Protein AF-H3HB52-F1 (afdb_monomer_lite)

Organism: Phytophthora ramorum (NCBI:txid164328)

Foldseek 3Di:
DEWEDEPPDTDDFDDDQQKDFLVSVCVVVVCCVVPPQKFKWKFLDPPVVCVVCVVVVHNPGTFDDVPGRMGHPHDPHGYIYIDIDHDVVVVVVVVVVVVVVVVVVVVVVVPPDPDDPDPLVQQCLQQLDAGPDPVSHPCNPCSNVSNVVNPHPPD

Structure (mmCIF, N/CA/C/O backbone):
data_AF-H3HB52-F1
#
_entry.id   AF-H3HB52-F1
#
loop_
_atom_site.group_PDB
_atom_site.id
_atom_site.type_symbol
_atom_site.label_atom_id
_atom_site.label_alt_id
_atom_site.label_comp_id
_atom_site.label_asym_id
_atom_site.label_entity_id
_atom_site.label_seq_id
_atom_site.pdbx_PDB_ins_code
_atom_site.Cartn_x
_atom_site.Cartn_y
_atom_site.Cartn_z
_atom_site.occupancy
_atom_site.B_iso_or_equiv
_atom_site.auth_seq_id
_atom_site.auth_comp_id
_atom_site.auth_asym_id
_atom_site.auth_atom_id
_atom_site.pdbx_PDB_model_num
ATOM 1 N N . MET A 1 1 ? -10.927 -4.889 22.640 1.00 84.31 1 MET A N 1
ATOM 2 C CA . MET A 1 1 ? -10.695 -5.266 21.233 1.00 84.31 1 MET A CA 1
ATOM 3 C C . MET A 1 1 ? -10.727 -3.998 20.406 1.00 84.31 1 MET A C 1
ATOM 5 O O . MET A 1 1 ? -11.340 -3.032 20.853 1.00 84.31 1 MET A O 1
ATOM 9 N N . VAL A 1 2 ? -10.053 -3.986 19.265 1.00 89.19 2 VAL A N 1
ATOM 10 C CA . VAL A 1 2 ? -10.086 -2.881 18.296 1.00 89.19 2 VAL A CA 1
ATOM 11 C C . VAL A 1 2 ? -10.651 -3.388 16.987 1.00 89.19 2 VAL A C 1
ATOM 13 O O . VAL A 1 2 ? -10.468 -4.559 16.659 1.00 89.19 2 VAL A O 1
ATOM 16 N N . LYS A 1 3 ? -11.352 -2.526 16.257 1.00 91.00 3 LYS A N 1
ATOM 17 C CA . LYS A 1 3 ? -11.897 -2.872 14.947 1.00 91.00 3 LYS A CA 1
ATOM 18 C C . LYS A 1 3 ? -10.899 -2.439 13.884 1.00 91.00 3 LYS A C 1
ATOM 20 O O . LYS A 1 3 ? -10.606 -1.251 13.785 1.00 91.00 3 LYS A O 1
ATOM 25 N N . LEU A 1 4 ? -10.363 -3.381 13.115 1.00 90.44 4 LEU A N 1
ATOM 26 C CA . LEU A 1 4 ? -9.471 -3.067 12.001 1.00 90.44 4 LEU A CA 1
ATOM 27 C C . LEU A 1 4 ? -10.213 -3.300 10.696 1.00 90.44 4 LEU A C 1
ATOM 29 O O . LEU A 1 4 ? -10.641 -4.416 10.421 1.00 90.44 4 LEU A O 1
ATOM 33 N N . VAL A 1 5 ? -10.344 -2.253 9.891 1.00 90.31 5 VAL A N 1
ATOM 34 C CA . VAL A 1 5 ? -10.984 -2.314 8.581 1.00 90.31 5 VAL A CA 1
ATOM 35 C C . VAL A 1 5 ? -9.910 -2.420 7.510 1.00 90.31 5 VAL A C 1
ATOM 37 O O . VAL A 1 5 ? -9.087 -1.515 7.360 1.00 90.31 5 VAL A O 1
ATOM 40 N N . TYR A 1 6 ? -9.930 -3.515 6.758 1.00 88.56 6 TYR A N 1
ATOM 41 C CA . TYR A 1 6 ? -9.116 -3.699 5.564 1.00 88.56 6 TYR A CA 1
ATOM 42 C C . TYR A 1 6 ? -10.036 -3.832 4.349 1.00 88.56 6 TYR A C 1
ATOM 44 O O . TYR A 1 6 ? -10.711 -4.842 4.172 1.00 88.56 6 TYR A O 1
ATOM 52 N N . GLU A 1 7 ? -10.081 -2.787 3.522 1.00 84.12 7 GLU A N 1
ATOM 53 C CA . GLU A 1 7 ? -11.018 -2.660 2.398 1.00 84.12 7 GLU A CA 1
ATOM 54 C C . GLU A 1 7 ? -12.487 -2.895 2.797 1.00 84.12 7 GLU A C 1
ATOM 56 O O . GLU A 1 7 ? -13.132 -1.990 3.324 1.00 84.12 7 GLU A O 1
ATOM 61 N N . GLN A 1 8 ? -13.021 -4.087 2.513 1.00 83.25 8 GLN A N 1
ATOM 62 C CA . GLN A 1 8 ? -14.395 -4.498 2.817 1.00 83.25 8 GLN A CA 1
ATOM 63 C C . GLN A 1 8 ? -14.495 -5.369 4.073 1.00 83.25 8 GLN A C 1
ATOM 65 O O . GLN A 1 8 ? -15.602 -5.627 4.537 1.00 83.25 8 GLN A O 1
ATOM 70 N N . TYR A 1 9 ? -13.364 -5.833 4.602 1.00 86.81 9 TYR A N 1
ATOM 71 C CA . TYR A 1 9 ? -13.309 -6.681 5.782 1.00 86.81 9 TYR A CA 1
ATOM 72 C C . TYR A 1 9 ? -13.195 -5.836 7.043 1.00 86.81 9 TYR A C 1
ATOM 74 O O . TYR A 1 9 ? -12.463 -4.843 7.074 1.00 86.81 9 TYR A O 1
ATOM 82 N N . ASP A 1 10 ? -13.906 -6.241 8.089 1.00 90.62 10 ASP A N 1
ATOM 83 C CA . ASP A 1 10 ? -13.951 -5.530 9.355 1.00 90.62 10 ASP A CA 1
ATOM 84 C C . ASP A 1 10 ? -13.859 -6.482 10.553 1.00 90.62 10 ASP A C 1
ATOM 86 O O . ASP A 1 10 ? -14.843 -6.826 11.199 1.00 90.62 10 ASP A O 1
ATOM 90 N N . GLU A 1 11 ? -12.634 -6.888 10.870 1.00 90.00 11 GLU A N 1
ATOM 91 C CA . GLU A 1 11 ? -12.358 -7.851 11.935 1.00 90.00 11 GLU A CA 1
ATOM 92 C C . GLU A 1 11 ? -12.018 -7.183 13.277 1.00 90.00 11 GLU A C 1
ATOM 94 O O . GLU A 1 11 ? -11.550 -6.038 13.360 1.00 90.00 11 GLU A O 1
ATOM 99 N N . LEU A 1 12 ? -12.263 -7.924 14.361 1.00 89.19 12 LEU A N 1
ATOM 100 C CA . LEU A 1 12 ? -11.970 -7.501 15.729 1.00 89.19 12 LEU A CA 1
ATOM 101 C C . LEU A 1 12 ? -10.672 -8.133 16.220 1.00 89.19 12 LEU A C 1
ATOM 103 O O . LEU A 1 12 ? -10.555 -9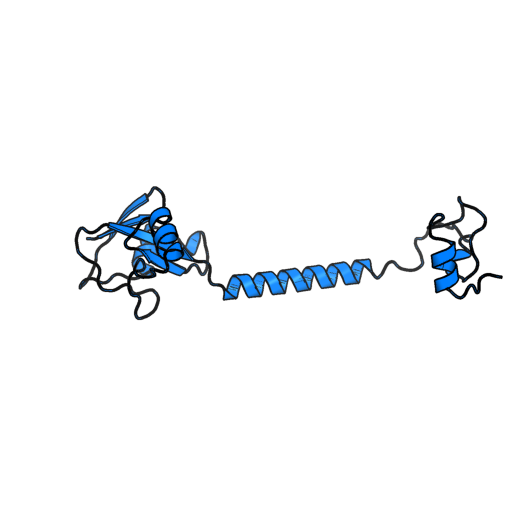.351 16.311 1.00 89.19 12 LEU A O 1
ATOM 107 N N . PHE A 1 13 ? -9.730 -7.290 16.633 1.00 87.00 13 PHE A N 1
ATOM 108 C CA . PHE A 1 13 ? -8.423 -7.727 17.102 1.00 87.00 13 PHE A CA 1
ATOM 109 C C . PHE A 1 13 ? -8.280 -7.546 18.615 1.00 87.00 13 PHE A C 1
ATOM 111 O O . PHE A 1 13 ? -8.703 -6.520 19.177 1.00 87.00 13 PHE A O 1
ATOM 118 N N . PRO A 1 14 ? -7.682 -8.524 19.315 1.00 84.88 14 PRO A N 1
ATOM 119 C CA . PRO A 1 14 ? -7.265 -8.322 20.690 1.00 84.88 14 PRO A CA 1
ATOM 120 C C . PRO A 1 14 ? -6.140 -7.279 20.737 1.00 84.88 14 PRO A C 1
ATOM 122 O O . PRO A 1 14 ? -5.274 -7.230 19.864 1.00 84.88 14 PRO A O 1
ATOM 125 N N . ILE A 1 15 ? -6.181 -6.432 21.766 1.00 86.44 15 ILE A N 1
ATOM 126 C CA . ILE A 1 15 ? -5.096 -5.501 22.085 1.00 86.44 15 ILE A CA 1
ATOM 127 C C . ILE A 1 15 ? -4.628 -5.764 23.506 1.00 86.44 15 ILE A C 1
ATOM 129 O O . ILE A 1 15 ? -5.456 -5.918 24.411 1.00 86.44 15 ILE A O 1
ATOM 133 N N . GLU A 1 16 ? -3.315 -5.782 23.684 1.00 83.94 16 GLU A N 1
ATOM 134 C CA . GLU A 1 16 ? -2.650 -5.913 24.977 1.00 83.94 16 GLU A CA 1
ATOM 135 C C . GLU A 1 16 ? -1.992 -4.567 25.286 1.00 83.94 16 GLU A C 1
ATOM 137 O O . GLU A 1 16 ? -1.226 -4.042 24.479 1.00 83.94 16 GLU A O 1
ATOM 142 N N . ASP A 1 17 ? -2.390 -3.942 26.399 1.00 79.25 17 ASP A N 1
ATOM 143 C CA . ASP A 1 17 ? -1.892 -2.629 26.842 1.00 79.25 17 ASP A CA 1
ATOM 144 C C . ASP A 1 17 ? -1.962 -1.501 25.793 1.00 79.25 17 ASP A C 1
ATOM 146 O O . ASP A 1 17 ? -1.130 -0.601 25.758 1.00 79.25 17 ASP A O 1
ATOM 150 N N . GLY A 1 18 ? -2.988 -1.528 24.935 1.00 82.94 18 GLY A N 1
ATOM 151 C CA . GLY A 1 18 ? -3.151 -0.527 23.872 1.00 82.94 18 GLY A CA 1
ATOM 152 C C . GLY A 1 18 ? -2.171 -0.713 22.713 1.00 82.94 18 GLY A C 1
ATOM 153 O O . GLY A 1 18 ? -1.943 0.219 21.944 1.00 82.94 18 GLY A O 1
ATOM 154 N N . SER A 1 19 ? -1.608 -1.913 22.576 1.00 86.50 19 SER A N 1
ATOM 155 C CA . SER A 1 19 ? -0.722 -2.280 21.481 1.00 86.50 19 SER A CA 1
ATOM 156 C C . SER A 1 19 ? -1.214 -3.517 20.728 1.00 86.50 19 SER A C 1
ATOM 158 O O . SER A 1 19 ? -1.959 -4.352 21.253 1.00 86.50 19 SER A O 1
ATOM 160 N N . THR A 1 20 ? -0.827 -3.612 19.459 1.00 89.31 20 THR A N 1
ATOM 161 C CA . THR A 1 20 ? -0.989 -4.819 18.640 1.00 89.31 20 THR A CA 1
ATOM 162 C C . THR A 1 20 ? 0.201 -4.951 17.696 1.00 89.31 20 THR A C 1
ATOM 164 O O . THR A 1 20 ? 0.935 -3.986 17.473 1.00 89.31 20 THR A O 1
ATOM 167 N N . THR A 1 21 ? 0.415 -6.139 17.144 1.00 89.56 21 THR A N 1
ATOM 168 C CA . THR A 1 21 ? 1.544 -6.415 16.250 1.00 89.56 21 THR A CA 1
ATOM 169 C C . THR A 1 21 ? 1.066 -6.765 14.849 1.00 89.56 21 THR A C 1
ATOM 171 O O . THR A 1 21 ? -0.023 -7.299 14.655 1.00 89.56 21 THR A O 1
ATOM 174 N N . GLN A 1 22 ? 1.911 -6.505 13.856 1.00 87.88 22 GLN A N 1
ATOM 175 C CA . GLN A 1 22 ? 1.682 -6.878 12.467 1.00 87.88 22 GLN A CA 1
ATOM 176 C C . GLN A 1 22 ? 1.493 -8.390 12.332 1.00 8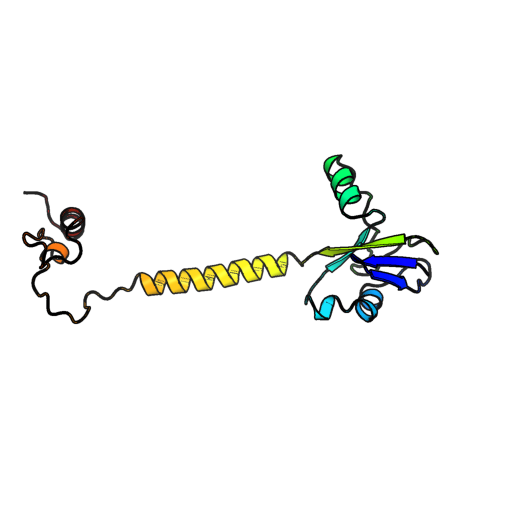7.88 22 GLN A C 1
ATOM 178 O O . GLN A 1 22 ? 0.647 -8.802 11.552 1.00 87.88 22 GLN A O 1
ATOM 183 N N . ALA A 1 23 ? 2.215 -9.206 13.109 1.00 86.69 23 ALA A N 1
ATOM 184 C CA . ALA A 1 23 ? 2.043 -10.659 13.110 1.00 86.69 23 ALA A CA 1
ATOM 185 C C . ALA A 1 23 ? 0.608 -11.066 13.485 1.00 86.69 23 ALA A C 1
ATOM 187 O O . ALA A 1 23 ? 0.006 -11.873 12.794 1.00 86.69 23 ALA A O 1
ATOM 188 N N . ASN A 1 24 ? 0.026 -10.436 14.510 1.00 88.00 24 ASN A N 1
ATOM 189 C CA . ASN A 1 24 ? -1.350 -10.704 14.931 1.00 88.00 24 ASN A CA 1
ATOM 190 C C . ASN A 1 24 ? -2.381 -10.286 13.863 1.00 88.00 24 ASN A C 1
ATOM 192 O O . ASN A 1 24 ? -3.393 -10.951 13.666 1.00 88.00 24 ASN A O 1
ATOM 196 N N . ILE A 1 25 ? -2.117 -9.189 13.145 1.00 88.12 25 ILE A N 1
ATOM 197 C CA . ILE A 1 25 ? -2.953 -8.757 12.013 1.00 88.12 25 ILE A CA 1
ATOM 198 C C . ILE A 1 25 ? -2.823 -9.740 10.843 1.00 88.12 25 ILE A C 1
ATOM 200 O O . ILE A 1 25 ? -3.814 -10.101 10.209 1.00 88.12 25 ILE A O 1
ATOM 204 N N . ASP A 1 26 ? -1.600 -10.182 10.569 1.00 87.19 26 ASP A N 1
ATOM 205 C CA . ASP A 1 26 ? -1.266 -11.088 9.478 1.00 87.19 26 ASP A CA 1
ATOM 206 C C . ASP A 1 26 ? -1.796 -12.512 9.698 1.00 87.19 26 ASP A C 1
ATOM 208 O O . ASP A 1 26 ? -2.176 -13.170 8.739 1.00 87.19 26 ASP A O 1
ATOM 212 N N . GLU A 1 27 ? -1.925 -12.971 10.943 1.00 86.19 27 GLU A N 1
ATOM 213 C CA . GLU A 1 27 ? -2.575 -14.249 11.264 1.00 86.19 27 GLU A CA 1
ATOM 214 C C . GLU A 1 27 ? -4.049 -14.292 10.824 1.00 86.19 27 GLU A C 1
ATOM 216 O O . GLU A 1 27 ? -4.542 -15.351 10.434 1.00 86.19 27 GLU A O 1
ATOM 221 N N . VAL A 1 28 ? -4.745 -13.150 10.845 1.00 87.25 28 VAL A N 1
ATOM 222 C CA . VAL A 1 28 ? -6.165 -13.054 10.466 1.00 87.25 28 VAL A CA 1
ATOM 223 C C . VAL A 1 28 ? -6.326 -12.686 8.994 1.00 87.25 28 VAL A C 1
ATOM 225 O O . VAL A 1 28 ? -7.069 -13.346 8.271 1.00 87.25 28 VAL A O 1
ATOM 228 N N . TYR A 1 29 ? -5.628 -11.644 8.533 1.00 86.00 29 TYR A N 1
ATOM 229 C CA . TYR A 1 29 ? -5.769 -11.148 7.161 1.00 86.00 29 TYR A CA 1
ATOM 230 C C . TYR A 1 29 ? -4.846 -11.834 6.147 1.00 86.00 29 TYR A C 1
ATOM 232 O O . TYR A 1 29 ? -5.069 -11.686 4.947 1.00 86.00 29 TYR A O 1
ATOM 240 N N . CYS A 1 30 ? -3.838 -12.592 6.592 1.00 85.25 30 CYS A N 1
ATOM 241 C CA . CYS A 1 30 ? -2.893 -13.324 5.737 1.00 85.25 30 CYS A CA 1
ATOM 242 C C . CYS A 1 30 ? -2.293 -12.448 4.621 1.00 85.25 30 CYS A C 1
ATOM 244 O O . CYS A 1 30 ? -2.136 -12.881 3.474 1.00 85.25 30 CYS A O 1
ATOM 246 N N . LEU A 1 31 ? -1.958 -11.198 4.949 1.00 84.62 31 LEU A N 1
ATOM 247 C CA . LEU A 1 31 ? -1.477 -10.208 3.986 1.00 84.62 31 LEU A CA 1
ATOM 248 C C . LEU A 1 31 ? -0.110 -10.603 3.426 1.00 84.62 31 LEU A C 1
ATOM 250 O O . LEU A 1 31 ? 0.117 -10.457 2.228 1.00 84.62 31 LEU A O 1
ATOM 254 N N . SER A 1 32 ? 0.765 -11.177 4.252 1.00 80.62 32 SER A N 1
ATOM 255 C CA . SER A 1 32 ? 2.094 -11.648 3.855 1.00 80.62 32 SER A CA 1
ATOM 256 C C . SER A 1 32 ? 2.048 -12.841 2.897 1.00 80.62 32 SER A C 1
ATOM 258 O O . SER A 1 32 ? 2.960 -13.013 2.087 1.00 80.62 32 SER A O 1
ATOM 260 N N . PHE A 1 33 ? 0.981 -13.647 2.951 1.00 80.12 33 PHE A N 1
ATOM 261 C CA . PHE A 1 33 ? 0.776 -14.775 2.045 1.00 80.12 33 PHE A CA 1
ATOM 262 C C . PHE A 1 33 ? 0.413 -14.301 0.634 1.00 80.12 33 PHE A C 1
ATOM 264 O O . PHE A 1 33 ? 0.911 -14.844 -0.353 1.00 80.12 33 PHE A O 1
ATOM 271 N N . VAL A 1 34 ? -0.435 -13.275 0.536 1.00 81.06 34 VAL A N 1
ATOM 272 C CA . VAL A 1 34 ? -0.861 -12.695 -0.747 1.00 81.06 34 VAL A CA 1
ATOM 273 C C . VAL A 1 34 ? 0.197 -11.732 -1.297 1.00 81.06 34 VAL A C 1
ATOM 275 O O . VAL A 1 34 ? 0.423 -11.680 -2.505 1.00 81.06 34 VAL A O 1
ATOM 278 N N . MET A 1 35 ? 0.864 -10.985 -0.415 1.00 79.44 35 MET A N 1
ATOM 279 C CA . MET A 1 35 ? 1.886 -9.993 -0.739 1.00 79.44 35 MET A CA 1
ATOM 280 C C . MET A 1 35 ? 3.129 -10.195 0.143 1.00 79.44 35 MET A C 1
ATOM 282 O O . MET A 1 35 ? 3.224 -9.622 1.231 1.00 79.44 35 MET A O 1
ATOM 286 N N . PRO A 1 36 ? 4.120 -10.980 -0.311 1.00 77.25 36 PRO A N 1
ATOM 287 C CA . PRO A 1 36 ? 5.342 -11.186 0.455 1.00 77.25 36 PRO A CA 1
ATOM 288 C C . PRO A 1 36 ? 6.086 -9.860 0.667 1.00 77.25 36 PRO A C 1
ATOM 290 O O . PRO A 1 36 ? 6.175 -9.035 -0.240 1.00 77.25 36 PRO A O 1
ATOM 293 N N . LEU A 1 37 ? 6.653 -9.677 1.867 1.00 74.44 37 LEU A N 1
ATOM 294 C CA . LEU A 1 37 ? 7.371 -8.459 2.288 1.00 74.44 37 LEU A CA 1
ATOM 295 C C . LEU A 1 37 ? 6.503 -7.184 2.324 1.00 74.44 37 LEU A C 1
ATOM 297 O O . LEU A 1 37 ? 7.015 -6.069 2.207 1.00 74.44 37 LEU A O 1
ATOM 301 N N . CYS A 1 38 ? 5.188 -7.331 2.500 1.00 79.88 38 CYS A N 1
ATOM 302 C CA . CYS A 1 38 ? 4.303 -6.195 2.711 1.00 79.88 38 CYS A CA 1
ATOM 303 C C . CYS A 1 38 ? 4.517 -5.535 4.082 1.00 79.88 38 CYS A C 1
ATOM 305 O O . CYS A 1 38 ? 4.759 -6.193 5.100 1.00 79.88 38 CYS A O 1
ATOM 307 N N . LEU A 1 39 ? 4.358 -4.217 4.114 1.00 82.88 39 LEU A N 1
ATOM 308 C CA . LEU A 1 39 ? 4.399 -3.413 5.325 1.00 82.88 39 LEU A CA 1
ATOM 309 C C . LEU A 1 39 ? 2.978 -3.031 5.691 1.00 82.88 39 LEU A C 1
ATOM 311 O O . LEU A 1 39 ? 2.324 -2.275 4.976 1.00 82.88 39 LEU A O 1
ATOM 315 N N . VAL A 1 40 ? 2.506 -3.554 6.811 1.00 87.56 40 VAL A N 1
ATOM 316 C CA . VAL A 1 40 ? 1.189 -3.200 7.325 1.00 87.56 40 VAL A CA 1
ATOM 317 C C . VAL A 1 40 ? 1.344 -1.935 8.160 1.00 87.56 40 VAL A C 1
ATOM 319 O O . VAL A 1 40 ? 2.240 -1.838 8.996 1.00 87.56 40 VAL A O 1
ATOM 322 N N . ARG A 1 41 ? 0.478 -0.957 7.934 1.00 88.81 41 ARG A N 1
ATOM 323 C CA . ARG A 1 41 ? 0.371 0.282 8.702 1.00 88.81 41 ARG A CA 1
ATOM 324 C C . ARG A 1 41 ? -1.066 0.478 9.143 1.00 88.81 41 ARG A C 1
ATOM 326 O O . ARG A 1 41 ? -1.994 0.059 8.455 1.00 88.81 41 ARG A O 1
ATOM 333 N N . LEU A 1 42 ? -1.263 1.136 10.279 1.00 90.06 42 LEU A N 1
ATOM 334 C CA . LEU A 1 42 ? -2.599 1.469 10.769 1.00 90.06 42 LEU A CA 1
ATOM 335 C C . LEU A 1 42 ? -2.857 2.965 10.626 1.00 90.06 42 LEU A C 1
ATOM 337 O O . LEU A 1 42 ? -2.007 3.788 10.958 1.00 90.06 42 LEU A O 1
ATOM 341 N N . SER A 1 43 ? -4.047 3.321 10.157 1.00 91.00 43 SER A N 1
ATOM 342 C CA . SER A 1 43 ? -4.525 4.694 10.065 1.00 91.00 43 SER A CA 1
ATOM 343 C C . SER A 1 43 ? -5.773 4.907 10.914 1.00 91.00 43 SER A C 1
ATOM 345 O O . SER A 1 43 ? -6.614 4.025 11.054 1.00 91.00 43 SER A O 1
ATOM 347 N N . ARG A 1 44 ? -5.913 6.104 11.481 1.00 90.62 44 ARG A N 1
ATOM 348 C CA . ARG A 1 44 ? -7.115 6.550 12.202 1.00 90.62 44 ARG A CA 1
ATOM 349 C C . ARG A 1 44 ? -8.264 6.913 11.258 1.00 90.62 44 ARG A C 1
ATOM 351 O O . ARG A 1 44 ? -9.413 6.951 11.685 1.00 90.62 44 ARG A O 1
ATOM 358 N N . HIS A 1 45 ? -7.952 7.168 9.989 1.00 88.81 45 HIS A N 1
ATOM 359 C CA . HIS A 1 45 ? -8.889 7.664 8.989 1.00 88.81 45 HIS A CA 1
ATOM 360 C C . HIS A 1 45 ? -8.959 6.726 7.776 1.00 88.81 45 HIS A C 1
ATOM 362 O O . HIS A 1 45 ? -7.970 6.060 7.460 1.00 88.81 45 HIS A O 1
ATOM 368 N N . PRO A 1 46 ? -10.100 6.681 7.062 1.00 87.88 46 PRO A N 1
ATOM 369 C CA . PRO A 1 46 ? -10.196 5.979 5.789 1.00 87.88 46 PRO A CA 1
ATOM 370 C C . PRO A 1 46 ? -9.199 6.534 4.773 1.00 87.88 46 PRO A C 1
ATOM 372 O O . PRO A 1 46 ? -8.864 7.719 4.800 1.00 87.88 46 PRO A O 1
ATOM 375 N N . THR A 1 47 ? -8.809 5.713 3.799 1.00 83.94 47 THR A N 1
ATOM 376 C CA . THR A 1 47 ? -7.817 6.068 2.772 1.00 83.94 47 THR A CA 1
ATOM 377 C C . THR A 1 47 ? -8.118 7.395 2.067 1.00 83.94 47 THR A C 1
ATOM 379 O O . THR A 1 47 ? -7.217 8.207 1.885 1.00 83.94 47 THR A O 1
ATOM 382 N N . LEU A 1 48 ? -9.383 7.644 1.707 1.00 85.81 48 LEU A N 1
ATOM 383 C CA . LEU A 1 48 ? -9.784 8.882 1.034 1.00 85.81 48 LEU A CA 1
ATOM 384 C C . LEU A 1 48 ? -9.574 10.119 1.922 1.00 85.81 48 LEU A C 1
ATOM 386 O O . LEU A 1 48 ? -9.029 11.118 1.463 1.00 85.81 48 LEU A O 1
ATOM 390 N N . GLU A 1 49 ? -9.982 10.047 3.191 1.00 86.94 49 GLU A N 1
ATOM 391 C CA . GLU A 1 49 ? -9.818 11.153 4.142 1.00 86.94 49 GLU A CA 1
ATOM 392 C C . GLU A 1 49 ? -8.337 11.360 4.488 1.00 86.94 49 GLU A C 1
ATOM 394 O O . GLU A 1 49 ? -7.876 12.497 4.572 1.00 86.94 49 GLU A O 1
ATOM 399 N N . ARG A 1 50 ? -7.568 10.270 4.614 1.00 86.12 50 ARG A N 1
ATOM 400 C CA . ARG A 1 50 ? -6.114 10.325 4.796 1.00 86.12 50 ARG A CA 1
ATOM 401 C C . ARG A 1 50 ? -5.451 11.109 3.665 1.00 86.12 50 ARG A C 1
ATOM 403 O O . ARG A 1 50 ? -4.698 12.033 3.948 1.00 86.12 50 ARG A O 1
ATOM 410 N N . PHE A 1 51 ? -5.761 10.798 2.404 1.00 84.44 51 PHE A N 1
ATOM 411 C CA . PHE A 1 51 ? -5.182 11.520 1.267 1.00 84.44 51 PHE A CA 1
ATOM 412 C C . PHE A 1 51 ? -5.553 13.002 1.265 1.00 84.44 51 PHE A C 1
ATOM 414 O O . PHE A 1 51 ? -4.683 13.843 1.066 1.00 84.44 51 PHE A O 1
ATOM 421 N N . GLN A 1 52 ? -6.809 13.338 1.564 1.00 88.06 52 GLN A N 1
ATOM 422 C CA . GLN A 1 52 ? -7.231 14.737 1.676 1.00 88.06 52 GLN A CA 1
ATOM 423 C C . GLN A 1 52 ? -6.466 15.480 2.780 1.00 88.06 52 GLN A C 1
ATOM 425 O O . GLN A 1 52 ? -6.100 16.641 2.611 1.00 88.06 52 GLN A O 1
ATOM 430 N N . ARG A 1 53 ? -6.203 14.839 3.923 1.00 86.75 53 ARG A N 1
ATOM 431 C CA . ARG A 1 53 ? -5.412 15.432 5.013 1.00 86.75 53 ARG A CA 1
ATOM 432 C C . ARG A 1 53 ? -3.953 15.630 4.615 1.00 86.75 53 ARG A C 1
ATOM 434 O O . ARG A 1 53 ? -3.414 16.709 4.849 1.00 86.75 53 ARG A O 1
ATOM 441 N N . GLU A 1 54 ? -3.357 14.642 3.955 1.00 86.81 54 GLU A N 1
ATOM 442 C CA . GLU A 1 54 ? -1.982 14.716 3.451 1.00 86.81 54 GLU A CA 1
ATOM 443 C C . GLU A 1 54 ? -1.821 15.814 2.389 1.00 86.81 54 GLU A C 1
ATOM 445 O O . GLU A 1 54 ? -0.855 16.575 2.445 1.00 86.81 54 GLU A O 1
ATOM 450 N N . GLU A 1 55 ? -2.792 15.981 1.483 1.00 86.19 55 GLU A N 1
ATOM 451 C CA . GLU A 1 55 ? -2.832 17.098 0.523 1.00 86.19 55 GLU A CA 1
ATOM 452 C C . GLU A 1 55 ? -2.914 18.464 1.219 1.00 86.19 55 GLU A C 1
ATOM 454 O O . GLU A 1 55 ? -2.310 19.436 0.765 1.00 86.19 55 GLU A O 1
ATOM 459 N N . ASN A 1 56 ? -3.604 18.533 2.360 1.00 88.38 56 ASN A N 1
ATOM 460 C CA . ASN A 1 56 ? -3.658 19.720 3.215 1.00 88.38 56 ASN A CA 1
ATOM 461 C C . ASN A 1 56 ? -2.412 19.886 4.113 1.00 88.38 56 ASN A C 1
ATOM 463 O O . ASN A 1 56 ? -2.365 20.804 4.935 1.00 88.38 56 ASN A O 1
ATOM 467 N N . GLY A 1 57 ? -1.400 19.021 3.974 1.00 84.88 57 GLY A N 1
ATOM 468 C CA . GLY A 1 57 ? -0.148 19.064 4.735 1.00 84.88 57 GLY A CA 1
ATOM 469 C C . GLY A 1 57 ? -0.240 18.498 6.156 1.00 84.88 57 GLY A C 1
ATOM 470 O O . GLY A 1 57 ? 0.660 18.732 6.964 1.00 84.88 57 GLY A O 1
ATOM 471 N N . ILE A 1 58 ? -1.311 17.771 6.480 1.00 85.06 58 ILE A N 1
ATOM 472 C CA . ILE A 1 58 ? -1.548 17.166 7.793 1.00 85.06 58 ILE A CA 1
ATOM 473 C C . ILE A 1 58 ? -1.227 15.667 7.716 1.00 85.06 58 ILE A C 1
ATOM 475 O O . ILE A 1 58 ? -1.940 14.899 7.077 1.00 85.06 58 ILE A O 1
ATOM 479 N N . PHE A 1 59 ? -0.167 15.243 8.407 1.00 80.12 59 PHE A N 1
ATOM 480 C CA . PHE A 1 59 ? 0.340 13.860 8.410 1.00 80.12 59 PHE A CA 1
ATOM 481 C C . PHE A 1 59 ? 0.117 13.151 9.761 1.00 80.12 59 PHE A C 1
ATOM 483 O O . PHE A 1 59 ? 0.978 12.419 10.241 1.00 80.12 59 PHE A O 1
ATOM 490 N N . ASP A 1 60 ? -1.024 13.389 10.409 1.00 82.00 60 ASP A N 1
ATOM 491 C CA . ASP A 1 60 ? -1.373 12.849 11.738 1.00 82.00 60 ASP A CA 1
ATOM 492 C C . ASP A 1 60 ? -2.160 11.529 11.688 1.00 82.00 60 ASP A C 1
ATOM 494 O O . ASP A 1 60 ? -2.519 10.948 12.711 1.00 82.00 60 ASP A O 1
ATOM 498 N N . SER A 1 61 ? -2.476 11.074 10.480 1.00 83.94 61 SER A N 1
ATOM 499 C CA . SER A 1 61 ? -3.481 10.040 10.274 1.00 83.94 61 SER A CA 1
ATOM 500 C C . SER A 1 61 ? -2.951 8.627 10.505 1.00 83.94 61 SER A C 1
ATOM 502 O O . SER A 1 61 ? -3.759 7.708 10.620 1.00 83.94 61 SER A O 1
ATOM 504 N N . LEU A 1 62 ? -1.632 8.424 10.566 1.00 86.06 62 LEU A N 1
ATOM 505 C CA . LEU A 1 62 ? -1.015 7.121 10.829 1.00 86.06 62 LEU A CA 1
ATOM 506 C C . LEU A 1 62 ? -0.792 6.908 12.330 1.00 86.06 62 LEU A C 1
ATOM 508 O O . LEU A 1 62 ? -0.395 7.816 13.058 1.00 86.06 62 LEU A O 1
ATOM 512 N N . VAL A 1 63 ? -1.052 5.687 12.788 1.00 89.00 63 VAL A N 1
ATOM 513 C CA . VAL A 1 63 ? -0.781 5.248 14.158 1.00 89.00 63 VAL A CA 1
ATOM 514 C C . VAL A 1 63 ? 0.727 5.113 14.355 1.00 89.00 63 VAL A C 1
ATOM 516 O O . VAL A 1 63 ? 1.463 4.760 13.433 1.00 89.00 63 VAL A O 1
ATOM 519 N N . ARG A 1 64 ? 1.197 5.411 15.567 1.00 85.12 64 ARG A N 1
ATOM 520 C CA . ARG A 1 64 ? 2.612 5.321 15.910 1.00 85.12 64 ARG A CA 1
ATOM 521 C C . ARG A 1 64 ? 3.073 3.862 15.935 1.00 85.12 64 ARG A C 1
ATOM 523 O O . ARG A 1 64 ? 2.478 3.026 16.612 1.00 85.12 64 ARG A O 1
ATOM 530 N N . GLU A 1 65 ? 4.182 3.600 15.252 1.00 86.38 65 GLU A N 1
ATOM 531 C CA . GLU A 1 65 ? 4.864 2.305 15.217 1.00 86.38 65 GLU A CA 1
ATOM 532 C C . GLU A 1 65 ? 6.255 2.422 15.851 1.00 86.38 65 GLU A C 1
ATOM 534 O O . GLU A 1 65 ? 7.071 3.217 15.382 1.00 86.38 65 GLU A O 1
ATOM 539 N N . ASP A 1 66 ? 6.528 1.668 16.921 1.00 78.62 66 ASP A N 1
ATOM 540 C CA . ASP A 1 66 ? 7.806 1.740 17.653 1.00 78.62 66 ASP A CA 1
ATOM 541 C C . ASP A 1 66 ? 8.048 0.491 18.535 1.00 78.62 66 ASP A C 1
ATOM 543 O O . ASP A 1 66 ? 7.618 0.465 19.687 1.00 78.62 66 ASP A O 1
ATOM 547 N N . PRO A 1 67 ? 8.707 -0.585 18.066 1.00 81.00 67 PRO A N 1
ATOM 548 C CA . PRO A 1 67 ? 9.400 -0.748 16.790 1.00 81.00 67 PRO A CA 1
ATOM 549 C C . PRO A 1 67 ? 8.446 -1.029 15.618 1.00 81.00 67 PRO A C 1
ATOM 551 O O . PRO A 1 67 ? 7.251 -1.247 15.792 1.00 81.00 67 PRO A O 1
ATOM 554 N N . ARG A 1 68 ? 8.986 -1.035 14.394 1.00 80.19 68 ARG A N 1
ATOM 555 C CA . ARG A 1 68 ? 8.222 -1.270 13.158 1.00 80.19 68 ARG A CA 1
ATOM 556 C C . ARG A 1 68 ? 7.435 -2.583 13.217 1.00 80.19 68 ARG A C 1
ATOM 558 O O . ARG A 1 68 ? 7.996 -3.615 13.578 1.00 80.19 68 ARG A O 1
ATOM 565 N N . GLY A 1 69 ? 6.157 -2.527 12.842 1.00 82.44 69 GLY A N 1
ATOM 566 C CA . GLY A 1 69 ? 5.230 -3.653 12.976 1.00 82.44 69 GLY A CA 1
ATOM 567 C C . GLY A 1 69 ? 4.643 -3.828 14.382 1.00 82.44 69 GLY A C 1
ATOM 568 O O . GLY A 1 69 ? 3.874 -4.759 14.589 1.00 82.44 69 GLY A O 1
ATOM 569 N N . THR A 1 70 ? 4.954 -2.953 15.341 1.00 87.06 70 THR A N 1
ATOM 570 C CA . THR A 1 70 ? 4.273 -2.874 16.640 1.00 87.06 70 THR A CA 1
ATOM 571 C C . THR A 1 70 ? 3.587 -1.523 16.749 1.00 87.06 70 THR A C 1
ATOM 573 O O . THR A 1 70 ? 4.251 -0.487 16.801 1.00 87.06 70 THR A O 1
ATOM 576 N N . TYR A 1 71 ? 2.260 -1.537 16.790 1.00 90.50 71 TYR A N 1
ATOM 577 C CA . TYR A 1 71 ? 1.433 -0.338 16.867 1.00 90.50 71 TYR A CA 1
ATOM 578 C C . TYR A 1 71 ? 1.110 -0.035 18.321 1.00 90.50 71 TYR A C 1
ATOM 580 O O . TYR A 1 71 ? 0.696 -0.933 19.054 1.00 90.50 71 TYR A O 1
ATOM 588 N N . HIS A 1 72 ? 1.263 1.227 18.707 1.00 87.12 72 HIS A N 1
ATOM 589 C CA . HIS A 1 72 ? 0.968 1.724 20.051 1.00 87.12 72 HIS A CA 1
ATOM 590 C C . HIS A 1 72 ? -0.173 2.733 20.030 1.00 87.12 72 HIS A C 1
ATOM 592 O O . HIS A 1 72 ? -0.613 3.171 18.967 1.00 87.12 72 HIS A O 1
ATOM 598 N N . ASP A 1 73 ? -0.625 3.125 21.220 1.00 86.50 73 ASP A N 1
ATOM 599 C CA . ASP A 1 73 ? -1.673 4.131 21.412 1.00 86.50 73 ASP A CA 1
ATOM 600 C C . ASP A 1 73 ? -3.014 3.734 20.755 1.00 86.50 73 ASP A C 1
ATOM 602 O O . ASP A 1 73 ? -3.752 4.577 20.234 1.00 86.50 73 ASP A O 1
ATOM 606 N N . LEU A 1 74 ? -3.326 2.432 20.760 1.00 87.19 74 LEU A N 1
ATOM 607 C CA . LEU A 1 74 ? -4.603 1.898 20.298 1.00 87.19 74 LEU A CA 1
ATOM 608 C C . LEU A 1 74 ? -5.654 1.975 21.405 1.00 87.19 74 LEU A C 1
ATOM 610 O O . LEU A 1 74 ? -5.495 1.430 22.500 1.00 87.19 74 LEU A O 1
ATOM 614 N N . GLU A 1 75 ? -6.776 2.606 21.087 1.00 86.88 75 GLU A N 1
ATOM 615 C CA . GLU A 1 75 ? -7.910 2.753 21.989 1.00 86.88 75 GLU A CA 1
ATOM 616 C C . GLU A 1 75 ? -8.890 1.591 21.814 1.00 86.88 75 GLU A C 1
ATOM 618 O O . GLU A 1 75 ? -9.223 1.187 20.697 1.00 86.88 75 GLU A O 1
ATOM 623 N N . LYS A 1 76 ? -9.371 1.034 22.932 1.00 87.25 76 LYS A N 1
ATOM 624 C CA . LYS A 1 76 ? -10.379 -0.036 22.911 1.00 87.25 76 LYS A CA 1
ATOM 625 C C . LYS A 1 76 ? -11.662 0.473 22.250 1.00 87.25 76 LYS A C 1
ATOM 627 O O . LYS A 1 76 ? -12.059 1.604 22.482 1.00 87.25 76 LYS A O 1
ATOM 632 N N . GLU A 1 77 ? -12.307 -0.395 21.471 1.00 86.31 77 GLU A N 1
ATOM 633 C CA . GLU A 1 77 ? -13.566 -0.125 20.751 1.00 86.31 77 GLU A CA 1
ATOM 634 C C . GLU A 1 77 ? -13.463 0.931 19.640 1.00 86.31 77 GLU A C 1
ATOM 636 O O . GLU A 1 77 ? -14.459 1.245 18.989 1.00 86.31 77 GLU A O 1
ATOM 641 N N . GLN A 1 78 ? -12.253 1.409 19.345 1.00 88.62 78 GLN A N 1
ATOM 642 C CA . GLN A 1 78 ? -12.008 2.317 18.237 1.00 88.62 78 GLN A CA 1
ATOM 643 C C . GLN A 1 78 ? -11.813 1.550 16.921 1.00 88.62 78 GLN A C 1
ATOM 645 O O . GLN A 1 78 ? -11.354 0.401 16.895 1.00 88.62 78 GLN A O 1
ATOM 650 N N . THR A 1 79 ? -12.188 2.200 15.817 1.00 90.31 79 THR A N 1
ATOM 651 C CA . THR A 1 79 ? -11.974 1.686 14.459 1.00 90.31 79 THR A CA 1
ATOM 652 C C . THR A 1 79 ? -10.717 2.296 13.853 1.00 90.31 79 THR A C 1
ATOM 654 O O . THR A 1 79 ? -10.566 3.517 13.850 1.00 90.31 79 THR A O 1
ATOM 657 N N . TYR A 1 80 ? -9.853 1.445 13.311 1.00 91.44 80 TYR A N 1
ATOM 658 C CA . TYR A 1 80 ? -8.664 1.821 12.554 1.00 91.44 80 TYR A CA 1
ATOM 659 C C . TYR A 1 80 ? -8.705 1.176 11.169 1.00 91.44 80 TYR A C 1
ATOM 661 O O . TYR A 1 80 ? -9.350 0.150 10.964 1.00 91.44 80 TYR A O 1
ATOM 669 N N . TYR A 1 81 ? -8.004 1.776 10.219 1.00 90.88 81 TYR A N 1
ATOM 670 C CA . TYR A 1 81 ? -7.946 1.351 8.828 1.00 90.88 81 TYR A CA 1
ATOM 671 C C . TYR A 1 81 ? -6.565 0.796 8.516 1.00 90.88 81 TYR A C 1
ATOM 673 O O . TYR A 1 81 ? -5.550 1.429 8.809 1.00 90.88 81 TYR A O 1
ATOM 681 N N . VAL A 1 82 ? -6.525 -0.389 7.924 1.00 89.38 82 VAL A N 1
ATOM 682 C CA . VAL A 1 82 ? -5.283 -1.058 7.548 1.00 89.38 82 VAL A CA 1
ATOM 683 C C . VAL A 1 82 ? -4.818 -0.513 6.200 1.00 89.38 82 VAL A C 1
ATOM 685 O O . VAL A 1 82 ? -5.534 -0.588 5.203 1.00 89.38 82 VAL A O 1
ATOM 688 N N . VAL A 1 83 ? -3.607 0.033 6.172 1.00 87.50 83 VAL A N 1
ATOM 689 C CA . VAL A 1 83 ? -2.922 0.513 4.971 1.00 87.50 83 VAL A CA 1
ATOM 690 C C . VAL A 1 83 ? -1.744 -0.411 4.716 1.00 87.50 83 VAL A C 1
ATOM 692 O O . VAL A 1 83 ? -0.918 -0.614 5.599 1.00 87.50 83 VAL A O 1
ATOM 695 N N . VAL A 1 84 ? -1.665 -0.987 3.521 1.00 84.88 84 VAL A N 1
ATOM 696 C CA . VAL A 1 84 ? -0.565 -1.882 3.158 1.00 84.88 84 VAL A CA 1
ATOM 697 C C . VAL A 1 84 ? 0.338 -1.178 2.160 1.00 84.88 84 VAL A C 1
ATOM 699 O O . VAL A 1 84 ? -0.090 -0.863 1.052 1.00 84.88 84 VAL A O 1
ATOM 702 N N . ASP A 1 85 ? 1.586 -0.954 2.555 1.00 78.19 85 ASP A N 1
ATOM 703 C CA . ASP A 1 85 ? 2.626 -0.399 1.696 1.00 78.19 85 ASP A CA 1
ATOM 704 C C . ASP A 1 85 ? 3.535 -1.532 1.193 1.00 78.19 85 ASP A C 1
ATOM 706 O O . ASP A 1 85 ? 3.942 -2.418 1.950 1.00 78.19 85 ASP A O 1
ATOM 710 N N . GLN A 1 86 ? 3.901 -1.503 -0.090 1.00 67.38 86 GLN A N 1
ATOM 711 C CA . GLN A 1 86 ? 4.994 -2.343 -0.585 1.00 67.38 86 GLN A CA 1
ATOM 712 C C . GLN A 1 86 ? 6.335 -1.749 -0.154 1.00 67.38 86 GLN A C 1
ATOM 714 O O . GLN A 1 86 ? 6.571 -0.545 -0.271 1.00 67.38 86 GLN A O 1
ATOM 719 N N . GLU A 1 87 ? 7.239 -2.597 0.333 1.00 65.38 87 GLU A N 1
ATOM 720 C CA . GLU A 1 87 ? 8.574 -2.161 0.719 1.00 65.38 87 GLU A CA 1
ATOM 721 C C . GLU A 1 87 ? 9.348 -1.635 -0.505 1.00 65.38 87 GLU A C 1
ATOM 723 O O . GLU A 1 87 ? 9.646 -2.369 -1.448 1.00 65.38 87 GLU A O 1
ATOM 728 N N . ALA A 1 88 ? 9.688 -0.341 -0.489 1.00 56.41 88 ALA A N 1
ATOM 729 C CA . ALA A 1 88 ? 10.324 0.373 -1.603 1.00 56.41 88 ALA A CA 1
ATOM 730 C C . ALA A 1 88 ? 11.650 -0.259 -2.087 1.00 56.41 88 ALA A C 1
ATOM 732 O O . ALA A 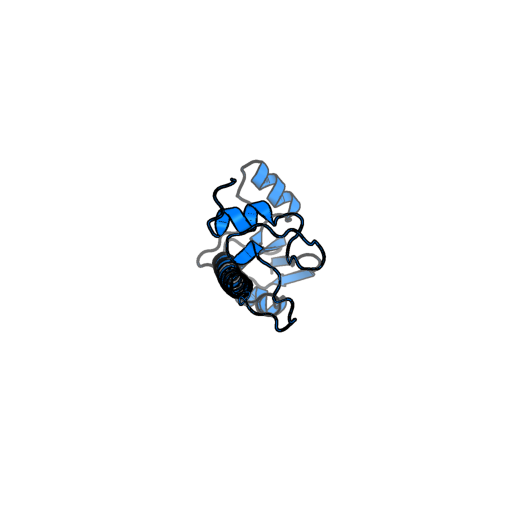1 88 ? 12.044 -0.084 -3.242 1.00 56.41 88 ALA A O 1
ATOM 733 N N . ASP A 1 89 ? 12.328 -1.031 -1.233 1.00 53.19 89 ASP A N 1
ATOM 734 C CA . ASP A 1 89 ? 13.550 -1.756 -1.586 1.00 53.19 89 ASP A CA 1
ATOM 735 C C . ASP A 1 89 ? 13.309 -2.996 -2.457 1.00 53.19 89 ASP A C 1
ATOM 737 O O . ASP A 1 89 ? 14.224 -3.428 -3.160 1.00 53.19 89 ASP A O 1
ATOM 741 N N . GLN A 1 90 ? 12.108 -3.580 -2.444 1.00 51.25 90 GLN A N 1
ATOM 742 C CA . GLN A 1 90 ? 11.728 -4.614 -3.413 1.00 51.25 90 GLN A CA 1
ATOM 743 C C . GLN A 1 90 ? 11.403 -3.990 -4.766 1.00 51.25 90 GLN A C 1
ATOM 745 O O . GLN A 1 90 ? 11.976 -4.402 -5.768 1.00 51.25 90 GLN A O 1
ATOM 750 N N . LEU A 1 91 ? 10.630 -2.899 -4.790 1.00 55.56 91 LEU A N 1
ATOM 751 C CA . LEU A 1 91 ? 10.320 -2.183 -6.030 1.00 55.56 91 LEU A CA 1
ATOM 752 C C . LEU A 1 91 ? 11.592 -1.732 -6.768 1.00 55.56 91 LEU A C 1
ATOM 754 O O . LEU A 1 91 ? 11.691 -1.882 -7.984 1.00 55.56 91 LEU A O 1
ATOM 758 N N . ARG A 1 92 ? 12.595 -1.226 -6.038 1.00 59.12 92 ARG A N 1
ATOM 759 C CA . ARG A 1 92 ? 13.891 -0.850 -6.618 1.00 59.12 92 ARG A CA 1
ATOM 760 C C . ARG A 1 92 ? 14.659 -2.056 -7.166 1.00 59.12 92 ARG A C 1
ATOM 762 O O . ARG A 1 92 ? 15.176 -1.978 -8.277 1.00 59.12 92 ARG A O 1
ATOM 769 N N . ARG A 1 93 ? 14.712 -3.170 -6.428 1.00 59.59 93 ARG A N 1
ATOM 770 C CA . ARG A 1 93 ? 15.391 -4.400 -6.878 1.00 59.59 93 ARG A CA 1
ATOM 771 C C . ARG A 1 93 ? 14.705 -5.027 -8.090 1.00 59.59 93 ARG A C 1
ATOM 773 O O . ARG A 1 93 ? 15.396 -5.442 -9.015 1.00 59.59 93 ARG A O 1
ATOM 780 N N . ASP A 1 94 ? 13.379 -5.018 -8.133 1.00 57.03 94 ASP A N 1
ATOM 781 C CA . ASP A 1 94 ? 12.596 -5.521 -9.263 1.00 57.03 94 ASP A CA 1
ATOM 782 C C . ASP A 1 94 ? 12.736 -4.621 -10.496 1.00 57.03 94 ASP A C 1
ATOM 784 O O . ASP A 1 94 ? 12.892 -5.116 -11.617 1.00 57.03 94 ASP A O 1
ATOM 788 N N . GLN A 1 95 ? 12.774 -3.296 -10.312 1.00 60.16 95 GLN A N 1
ATOM 789 C CA . GLN A 1 95 ? 13.083 -2.346 -11.387 1.00 60.16 95 GLN A CA 1
ATOM 790 C C . GLN A 1 95 ? 14.507 -2.543 -11.926 1.00 60.16 95 GLN A C 1
ATOM 792 O O . GLN A 1 95 ? 14.709 -2.548 -13.143 1.00 60.16 95 GLN A O 1
ATOM 797 N N . GLU A 1 96 ? 15.492 -2.748 -11.048 1.00 65.81 96 GLU A N 1
ATOM 798 C CA . GLU A 1 96 ? 16.878 -3.028 -11.432 1.00 65.81 96 GLU A CA 1
ATOM 799 C C . GLU A 1 96 ? 17.002 -4.372 -12.168 1.00 65.81 96 GLU A C 1
ATOM 801 O O . GLU A 1 96 ? 17.610 -4.429 -13.239 1.00 65.81 96 GLU A O 1
ATOM 806 N N . ALA A 1 97 ? 16.369 -5.437 -11.668 1.00 66.94 97 ALA A N 1
ATOM 807 C CA . ALA A 1 97 ? 16.364 -6.754 -12.305 1.00 66.94 97 ALA A CA 1
ATOM 808 C C . ALA A 1 97 ? 15.703 -6.718 -13.693 1.00 66.94 97 ALA A C 1
ATOM 810 O O . ALA A 1 97 ? 16.237 -7.272 -14.659 1.00 66.94 97 ALA A O 1
ATOM 811 N N . THR A 1 98 ? 14.585 -6.000 -13.819 1.00 67.38 98 THR A N 1
ATOM 812 C CA . THR A 1 98 ? 13.880 -5.815 -15.095 1.00 67.38 98 THR A CA 1
ATOM 813 C C . THR A 1 98 ? 14.736 -5.035 -16.093 1.00 67.38 98 THR A C 1
ATOM 815 O O . THR A 1 98 ? 14.829 -5.417 -17.262 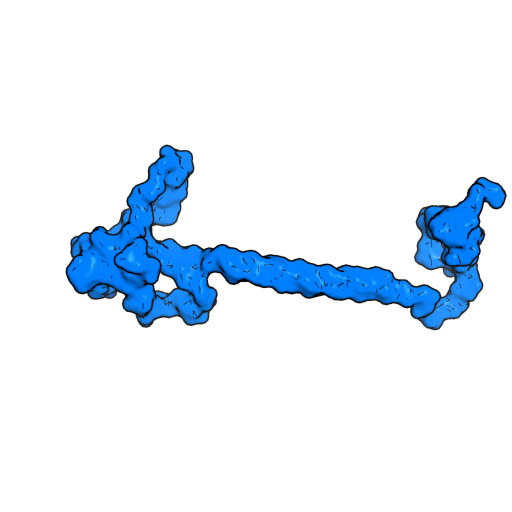1.00 67.38 98 THR A O 1
ATOM 818 N N . LYS A 1 99 ? 15.435 -3.986 -15.637 1.00 68.88 99 LYS A N 1
ATOM 819 C CA . LYS A 1 99 ? 16.348 -3.203 -16.478 1.00 68.88 99 LYS A CA 1
ATOM 820 C C . LYS A 1 99 ? 17.522 -4.044 -16.987 1.00 68.88 99 LYS A C 1
ATOM 822 O O . LYS A 1 99 ? 17.849 -3.967 -18.166 1.00 68.88 99 LYS A O 1
ATOM 827 N N . VAL A 1 100 ? 18.103 -4.902 -16.146 1.00 70.12 100 VAL A N 1
ATOM 828 C CA . VAL A 1 100 ? 19.206 -5.802 -16.535 1.00 70.12 100 VAL A CA 1
ATOM 829 C C . VAL A 1 100 ? 18.765 -6.831 -17.580 1.00 70.12 100 VAL A C 1
ATOM 831 O O . VAL A 1 100 ?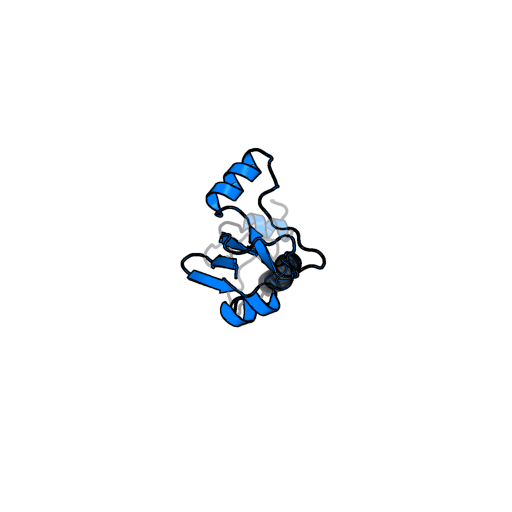 19.501 -7.099 -18.533 1.00 70.12 100 VAL A O 1
ATOM 834 N N . LEU A 1 101 ? 17.567 -7.406 -17.435 1.00 68.19 101 LEU A N 1
ATOM 835 C CA . LEU A 1 101 ? 17.013 -8.336 -18.424 1.00 68.19 101 LEU A CA 1
ATOM 836 C C . LEU A 1 101 ? 16.752 -7.640 -19.765 1.00 68.19 101 LEU A C 1
ATOM 838 O O . LEU A 1 101 ? 17.125 -8.173 -20.812 1.00 68.19 101 LEU A O 1
ATOM 842 N N . TRP A 1 102 ? 16.183 -6.434 -19.729 1.00 63.34 102 TRP A N 1
ATOM 843 C CA . TRP A 1 102 ? 15.923 -5.630 -20.921 1.00 63.34 102 TRP A CA 1
ATOM 844 C C . TRP A 1 102 ? 17.214 -5.191 -21.625 1.00 63.34 102 TRP A C 1
ATOM 846 O O . TRP A 1 102 ? 17.325 -5.313 -22.844 1.00 63.34 102 TRP A O 1
ATOM 856 N N . ASP A 1 103 ? 18.232 -4.770 -20.869 1.00 63.72 103 ASP A N 1
ATOM 857 C CA . ASP A 1 103 ? 19.549 -4.415 -21.408 1.00 63.72 103 ASP A CA 1
ATOM 858 C C . ASP A 1 103 ? 20.238 -5.625 -22.062 1.00 63.72 103 ASP A C 1
ATOM 860 O O . ASP A 1 103 ? 20.851 -5.500 -23.127 1.00 63.72 103 ASP A O 1
ATOM 864 N N . ARG A 1 104 ? 20.099 -6.824 -21.477 1.00 63.72 104 ARG A N 1
ATOM 865 C CA . ARG A 1 104 ? 20.629 -8.072 -22.050 1.00 63.72 104 ARG A CA 1
ATOM 866 C C . ARG A 1 104 ? 19.904 -8.469 -23.340 1.00 63.72 104 ARG A C 1
ATOM 868 O O . ARG A 1 104 ? 20.552 -8.951 -24.272 1.00 63.72 104 ARG A O 1
ATOM 875 N N . GLU A 1 105 ? 18.594 -8.253 -23.412 1.00 61.16 105 GLU A N 1
ATOM 876 C CA . GLU A 1 105 ? 17.778 -8.536 -24.599 1.00 61.16 105 GLU A CA 1
ATOM 877 C C . GLU A 1 105 ? 18.052 -7.532 -25.735 1.00 61.16 105 GLU A C 1
ATOM 879 O O . GLU A 1 105 ? 18.274 -7.929 -26.880 1.00 61.16 105 GLU A O 1
ATOM 884 N N . LEU A 1 106 ? 18.192 -6.241 -25.416 1.00 58.12 106 LEU A N 1
ATOM 885 C CA . LEU A 1 106 ? 18.639 -5.207 -26.357 1.00 58.12 106 LEU A CA 1
ATOM 886 C C . LEU A 1 106 ? 20.052 -5.477 -26.897 1.00 58.12 106 LEU A C 1
ATOM 888 O O . LEU A 1 106 ? 20.328 -5.239 -28.076 1.00 58.12 106 LEU A O 1
ATOM 892 N N . GLN A 1 107 ? 20.964 -5.983 -26.061 1.00 59.62 107 GLN A N 1
ATOM 893 C CA . GLN A 1 107 ? 22.303 -6.383 -26.507 1.00 59.62 107 GLN A CA 1
ATOM 894 C C . GLN A 1 107 ? 22.277 -7.611 -27.425 1.00 59.62 107 GLN A C 1
ATOM 896 O O . GLN A 1 107 ? 23.057 -7.657 -28.379 1.00 59.62 107 GLN A O 1
ATOM 901 N N . LYS A 1 108 ? 21.375 -8.575 -27.193 1.00 56.34 108 LYS A N 1
ATOM 902 C CA . LYS A 1 108 ? 21.151 -9.698 -28.118 1.00 56.34 108 LYS A CA 1
ATOM 903 C C . LYS A 1 108 ? 20.585 -9.225 -29.456 1.00 56.34 108 LYS A C 1
ATOM 905 O O . LYS A 1 108 ? 21.105 -9.630 -30.488 1.00 56.34 108 LYS A O 1
ATOM 910 N N . GLN A 1 109 ? 19.614 -8.310 -29.456 1.00 52.28 109 GLN A N 1
ATOM 911 C CA . GLN A 1 109 ? 19.065 -7.739 -30.694 1.00 52.28 109 GLN A CA 1
ATOM 912 C C . GLN A 1 109 ? 20.070 -6.872 -31.469 1.00 52.28 109 GLN A C 1
ATOM 914 O O . GLN A 1 109 ? 19.966 -6.755 -32.684 1.00 52.28 109 GLN A O 1
ATOM 919 N N . LYS A 1 110 ? 21.082 -6.288 -30.813 1.00 51.44 110 LYS A N 1
ATOM 920 C CA . LYS A 1 110 ? 22.166 -5.566 -31.507 1.00 51.44 110 LYS A CA 1
ATOM 921 C C . LYS A 1 110 ? 23.183 -6.476 -32.200 1.00 51.44 110 LYS A C 1
ATOM 923 O O . LYS A 1 110 ? 23.920 -5.987 -33.055 1.00 51.44 110 LYS A O 1
ATOM 928 N N . LYS A 1 111 ? 23.220 -7.773 -31.881 1.00 47.81 111 LYS A N 1
ATOM 929 C CA . LYS A 1 111 ? 23.946 -8.787 -32.659 1.00 47.81 111 LYS A CA 1
ATOM 930 C C . LYS A 1 111 ? 23.014 -9.406 -33.704 1.00 47.81 111 LYS A C 1
ATOM 932 O O . LYS A 1 111 ? 22.754 -10.601 -33.693 1.00 47.81 111 LYS A O 1
ATOM 937 N N . VAL A 1 112 ? 22.505 -8.581 -34.616 1.00 47.44 112 VAL A N 1
ATOM 938 C CA . VAL A 1 112 ? 22.102 -9.097 -35.928 1.00 47.44 112 VAL A CA 1
ATOM 939 C C . VAL A 1 112 ? 23.405 -9.385 -36.661 1.00 47.44 112 VAL A C 1
ATOM 941 O O . VAL A 1 112 ? 24.123 -8.462 -37.054 1.00 47.44 112 VAL A O 1
ATOM 944 N N . ASP A 1 113 ? 23.755 -10.666 -36.734 1.00 51.28 113 ASP A N 1
ATOM 945 C CA . ASP A 1 113 ? 24.875 -11.150 -37.528 1.00 51.28 113 ASP A CA 1
ATOM 946 C C . ASP A 1 113 ? 24.763 -10.635 -38.971 1.00 51.28 113 ASP A C 1
ATOM 948 O O . ASP A 1 113 ? 23.676 -10.521 -39.540 1.00 51.28 113 ASP A O 1
ATOM 952 N N . LYS A 1 114 ? 25.908 -10.306 -39.578 1.00 51.16 114 LYS A N 1
ATOM 953 C CA . LYS A 1 114 ? 26.013 -9.852 -40.977 1.00 51.16 114 LYS A CA 1
ATOM 954 C C . LYS A 1 114 ? 25.788 -10.981 -41.998 1.00 51.16 114 LYS A C 1
ATOM 956 O O . LYS A 1 114 ? 26.280 -10.881 -43.117 1.00 51.16 114 LYS A O 1
ATOM 961 N N . ASP A 1 115 ? 25.070 -12.036 -41.635 1.00 52.91 115 ASP A N 1
ATOM 962 C CA . ASP A 1 115 ? 24.768 -13.132 -42.544 1.00 52.91 115 ASP A CA 1
ATOM 963 C C . ASP A 1 115 ? 23.468 -13.834 -42.137 1.00 52.91 115 ASP A C 1
ATOM 965 O O . ASP A 1 115 ? 23.345 -14.399 -41.054 1.00 52.91 115 ASP A O 1
ATOM 969 N N . ASP A 1 116 ? 22.472 -13.743 -43.005 1.00 48.91 116 ASP A N 1
ATOM 970 C CA . ASP A 1 116 ? 21.111 -14.238 -42.824 1.00 48.91 116 ASP A CA 1
ATOM 971 C C . ASP A 1 116 ? 20.751 -15.308 -43.866 1.00 48.91 116 ASP A C 1
ATOM 973 O O . ASP A 1 116 ? 19.574 -15.608 -44.069 1.00 48.91 116 ASP A O 1
ATOM 977 N N . GLY A 1 117 ? 21.751 -15.922 -44.515 1.00 52.84 117 GLY A N 1
ATOM 978 C CA . GLY A 1 117 ? 21.583 -17.167 -45.279 1.00 52.84 117 GLY A CA 1
ATOM 979 C C . GLY A 1 117 ? 20.650 -17.077 -46.494 1.00 52.84 117 GLY A C 1
ATOM 980 O O . GLY A 1 117 ? 20.365 -18.085 -47.139 1.00 52.84 117 GLY A O 1
ATOM 981 N N . ARG A 1 118 ? 20.169 -15.878 -46.838 1.00 52.97 118 ARG A N 1
ATOM 982 C CA . ARG A 1 118 ? 19.508 -15.588 -48.109 1.00 52.97 118 ARG A CA 1
ATOM 983 C C . ARG A 1 118 ? 20.604 -15.111 -49.045 1.00 52.97 118 ARG A C 1
ATOM 985 O O . ARG A 1 118 ? 21.172 -14.053 -48.795 1.00 52.97 118 ARG A O 1
ATOM 992 N N . GLY A 1 119 ? 20.901 -15.886 -50.087 1.00 49.09 119 GLY A N 1
ATOM 993 C CA . GLY A 1 119 ? 21.925 -15.624 -51.111 1.00 49.09 119 GLY A CA 1
ATOM 994 C C . GLY A 1 119 ? 21.696 -14.367 -51.963 1.00 49.09 119 GLY A C 1
ATOM 995 O O . GLY A 1 119 ? 21.833 -14.406 -53.179 1.00 49.09 119 GLY A O 1
ATOM 996 N N . PHE A 1 120 ? 21.328 -13.245 -51.348 1.00 53.66 120 PHE A N 1
ATOM 997 C CA . PHE A 1 120 ? 21.395 -11.922 -51.944 1.00 53.66 120 PHE A CA 1
ATOM 998 C C . PHE A 1 120 ? 22.827 -11.412 -51.806 1.00 53.66 120 PHE A C 1
ATOM 1000 O O . PHE A 1 120 ? 23.145 -10.572 -50.963 1.00 53.66 120 PHE A O 1
ATOM 1007 N N . GLU A 1 121 ? 23.693 -11.922 -52.679 1.00 55.91 121 GLU A N 1
ATOM 1008 C CA . GLU A 1 121 ? 25.095 -11.509 -52.845 1.00 55.91 121 GLU A CA 1
ATOM 1009 C C . GLU A 1 121 ? 25.237 -10.057 -53.363 1.00 55.91 121 GLU A C 1
ATOM 1011 O O . GLU A 1 121 ? 26.321 -9.608 -53.724 1.00 55.91 121 GLU A O 1
ATOM 1016 N N . THR A 1 122 ? 24.141 -9.291 -53.411 1.00 62.88 122 THR A N 1
ATOM 1017 C CA . THR A 1 122 ? 24.022 -8.063 -54.202 1.00 62.88 122 THR A CA 1
ATOM 1018 C C . THR A 1 122 ? 23.821 -6.779 -53.390 1.00 62.88 122 THR A C 1
ATOM 1020 O O . THR A 1 122 ? 23.807 -5.712 -54.007 1.00 62.88 122 THR A O 1
ATOM 1023 N N . CYS A 1 123 ? 23.690 -6.793 -52.045 1.00 78.25 123 CYS A N 1
ATOM 1024 C CA . CYS A 1 123 ? 23.629 -5.507 -51.314 1.00 78.25 123 CYS A CA 1
ATOM 1025 C C . CYS A 1 123 ? 25.014 -4.882 -51.229 1.00 78.25 123 CYS A C 1
ATOM 1027 O O . CYS A 1 123 ? 25.731 -5.058 -50.251 1.00 78.25 123 CYS A O 1
ATOM 1029 N N . SER A 1 124 ? 25.377 -4.086 -52.225 1.00 79.19 124 SER A N 1
ATOM 1030 C CA . SER A 1 124 ? 26.609 -3.295 -52.219 1.00 79.19 124 SER A CA 1
ATOM 1031 C C . SER A 1 124 ? 26.631 -2.250 -51.090 1.00 79.19 124 SER A C 1
ATOM 1033 O O . SER A 1 124 ? 27.701 -1.852 -50.628 1.00 79.19 124 SER A O 1
ATOM 1035 N N . CYS A 1 125 ? 25.445 -1.867 -50.595 1.00 83.81 125 CYS A N 1
ATOM 1036 C CA . CYS A 1 125 ? 25.208 -0.867 -49.554 1.00 83.81 125 CYS A CA 1
ATOM 1037 C C . CYS A 1 125 ? 26.059 -1.081 -48.288 1.00 83.81 125 CYS A C 1
ATOM 1039 O O . CYS A 1 125 ? 26.579 -0.130 -47.701 1.00 83.81 125 CYS A O 1
ATOM 1041 N N . ILE A 1 126 ? 26.227 -2.340 -47.874 1.00 83.56 126 ILE A N 1
ATOM 1042 C CA . ILE A 1 126 ? 26.959 -2.723 -46.660 1.00 83.56 126 ILE A CA 1
ATOM 1043 C C . ILE A 1 126 ? 28.480 -2.672 -46.848 1.00 83.56 126 ILE A C 1
ATOM 1045 O O . ILE A 1 126 ? 29.213 -2.694 -45.862 1.00 83.56 126 ILE A O 1
ATOM 1049 N N . TYR A 1 127 ? 28.946 -2.592 -48.096 1.00 80.38 127 TYR A N 1
ATOM 1050 C CA . TYR A 1 127 ? 30.357 -2.519 -48.478 1.00 80.38 127 TYR A CA 1
ATOM 1051 C C . TYR A 1 127 ? 30.798 -1.095 -48.847 1.00 80.38 127 TYR A C 1
ATOM 1053 O O . TYR A 1 127 ? 31.897 -0.907 -49.359 1.00 80.38 127 TYR A O 1
ATOM 1061 N N . GLY A 1 128 ? 29.957 -0.085 -48.595 1.00 82.44 128 GLY A N 1
ATOM 1062 C CA . GLY A 1 128 ? 30.306 1.316 -48.847 1.00 82.44 128 GLY A CA 1
ATOM 1063 C C . GLY A 1 128 ? 30.023 1.793 -50.271 1.00 82.44 128 GLY A C 1
ATOM 1064 O O . GLY A 1 128 ? 30.572 2.808 -50.691 1.00 82.44 128 GLY A O 1
ATOM 1065 N N . ASN A 1 129 ? 29.155 1.095 -51.009 1.00 83.94 129 ASN A N 1
ATOM 1066 C CA . ASN A 1 129 ? 28.643 1.552 -52.301 1.00 83.94 129 ASN A CA 1
ATOM 1067 C C . ASN A 1 129 ? 27.104 1.494 -52.310 1.00 83.94 129 ASN A C 1
ATOM 1069 O O . ASN A 1 129 ? 26.561 0.427 -52.038 1.00 83.94 129 ASN A O 1
ATOM 1073 N N . PRO A 1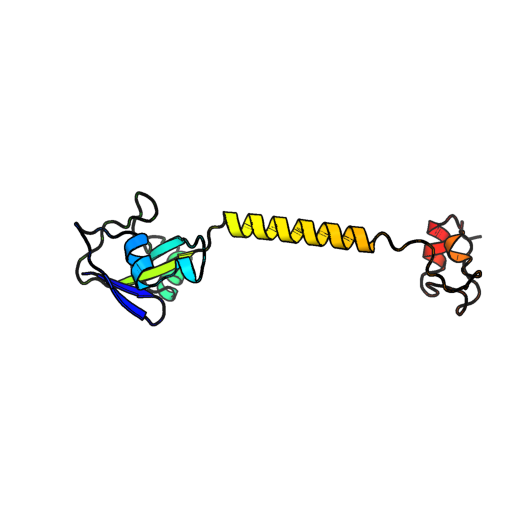 130 ? 26.365 2.584 -52.584 1.00 86.88 130 PRO A N 1
ATOM 1074 C CA . PRO A 1 130 ? 24.906 2.544 -52.601 1.00 86.88 130 PRO A CA 1
ATOM 1075 C C . PRO A 1 130 ? 24.349 1.476 -53.546 1.00 86.88 130 PRO A C 1
ATOM 1077 O O . PRO A 1 130 ? 24.812 1.318 -54.673 1.00 86.88 130 PRO A O 1
ATOM 1080 N N . CYS A 1 131 ? 23.311 0.762 -53.107 1.00 86.06 131 CYS A N 1
ATOM 1081 C CA . CYS A 1 131 ? 22.609 -0.159 -53.996 1.00 86.06 131 CYS A CA 1
ATOM 1082 C C . CYS A 1 131 ? 21.859 0.593 -55.094 1.00 86.06 131 CYS A C 1
ATOM 1084 O O . CYS A 1 131 ? 21.251 1.639 -54.846 1.00 86.06 131 CYS A O 1
ATOM 1086 N N . VAL A 1 132 ? 21.861 0.004 -56.287 1.00 82.62 132 VAL A N 1
ATOM 1087 C CA . VAL A 1 132 ? 21.161 0.522 -57.472 1.00 82.62 132 VAL A CA 1
ATOM 1088 C C . VAL A 1 132 ? 19.880 -0.269 -57.765 1.00 82.62 132 VAL A C 1
ATOM 1090 O O . VAL A 1 132 ? 18.972 0.265 -58.391 1.00 82.62 132 VAL A O 1
ATOM 1093 N N . ASP A 1 133 ? 19.775 -1.498 -57.256 1.00 79.50 133 ASP A N 1
ATOM 1094 C CA . ASP A 1 133 ? 18.589 -2.353 -57.364 1.00 79.50 133 ASP A CA 1
ATOM 1095 C C . ASP A 1 133 ? 17.870 -2.451 -56.008 1.00 79.50 133 ASP A C 1
ATOM 1097 O O . ASP A 1 133 ? 18.505 -2.719 -54.983 1.00 79.50 133 ASP A O 1
ATOM 1101 N N . GLU A 1 134 ? 16.555 -2.226 -56.010 1.00 81.44 134 GLU A N 1
ATOM 1102 C CA . GLU A 1 134 ? 15.680 -2.343 -54.839 1.00 81.44 134 GLU A CA 1
ATOM 1103 C C . GLU A 1 134 ? 15.534 -3.794 -54.389 1.00 81.44 134 GLU A C 1
ATOM 1105 O O . GLU A 1 134 ? 15.611 -4.075 -53.193 1.00 81.44 134 GLU A O 1
ATOM 1110 N N . TYR A 1 135 ? 15.420 -4.727 -55.334 1.00 75.94 135 TYR A N 1
ATOM 1111 C CA . TYR A 1 135 ? 15.236 -6.143 -55.027 1.00 75.94 135 TYR A CA 1
ATOM 1112 C C . TYR A 1 135 ? 16.505 -6.774 -54.450 1.00 75.94 135 TYR A C 1
ATOM 1114 O O . TYR A 1 135 ? 16.425 -7.730 -53.686 1.00 75.94 135 TYR A O 1
ATOM 1122 N N . GLY A 1 136 ? 17.673 -6.210 -54.771 1.00 73.62 136 GLY A N 1
ATOM 1123 C CA . GLY A 1 136 ? 18.970 -6.618 -54.234 1.00 73.62 136 GLY A CA 1
ATOM 1124 C C . GLY A 1 136 ? 19.397 -5.888 -52.956 1.00 73.62 136 GLY A C 1
ATOM 1125 O O . GLY A 1 136 ? 20.498 -6.148 -52.459 1.00 73.62 136 GLY A O 1
ATOM 1126 N N . CYS A 1 137 ? 18.587 -4.956 -52.437 1.00 77.62 137 CYS A N 1
ATOM 1127 C CA . CYS A 1 137 ? 18.938 -4.108 -51.301 1.00 77.62 137 CYS A CA 1
ATOM 1128 C C . CYS A 1 137 ? 18.187 -4.500 -50.022 1.00 77.62 137 CYS A C 1
ATOM 1130 O O . CYS A 1 137 ? 16.967 -4.603 -50.006 1.00 77.62 137 CYS A O 1
ATOM 1132 N N . ARG A 1 138 ? 18.919 -4.650 -48.909 1.00 76.81 138 ARG A N 1
ATOM 1133 C CA . ARG A 1 138 ? 18.343 -4.997 -47.595 1.00 76.81 138 ARG A CA 1
ATOM 1134 C C . ARG A 1 138 ? 17.505 -3.875 -46.986 1.00 76.81 138 ARG A C 1
ATOM 1136 O O . ARG A 1 138 ? 16.531 -4.139 -46.296 1.00 76.81 138 ARG A O 1
ATOM 1143 N N . ASP A 1 139 ? 17.917 -2.633 -47.217 1.00 80.69 139 ASP A N 1
ATOM 1144 C CA . ASP A 1 139 ? 17.216 -1.439 -46.754 1.00 80.69 139 ASP A CA 1
ATOM 1145 C C . ASP A 1 139 ? 17.309 -0.375 -47.847 1.00 80.69 139 ASP A C 1
ATOM 1147 O O . ASP A 1 139 ? 18.172 0.506 -47.833 1.00 80.69 139 ASP A O 1
ATOM 1151 N N . TRP A 1 140 ? 16.442 -0.519 -48.853 1.00 83.88 140 TRP A N 1
ATOM 1152 C CA . TRP A 1 140 ? 16.413 0.355 -50.023 1.00 83.88 140 TRP A CA 1
ATOM 1153 C C . TRP A 1 140 ? 16.216 1.827 -49.653 1.00 83.88 140 TRP A C 1
ATOM 1155 O O . TRP A 1 140 ? 16.857 2.708 -50.237 1.00 83.88 140 TRP A O 1
ATOM 1165 N N . HIS A 1 141 ? 15.379 2.094 -48.652 1.00 88.38 141 HIS A N 1
ATOM 1166 C CA . HIS A 1 141 ? 15.032 3.443 -48.217 1.00 88.38 141 HIS A CA 1
ATOM 1167 C C . HIS A 1 141 ? 16.204 4.116 -47.491 1.00 88.38 141 HIS A C 1
ATOM 1169 O O . HIS A 1 141 ? 16.451 5.304 -47.700 1.00 88.38 141 HIS A O 1
ATOM 1175 N N . SER A 1 142 ? 16.994 3.353 -46.730 1.00 87.00 142 SER A N 1
ATOM 1176 C CA . SER A 1 142 ? 18.165 3.872 -46.010 1.00 87.00 142 SER A CA 1
ATOM 1177 C C . SER A 1 142 ? 19.501 3.592 -46.706 1.00 87.00 142 SER A C 1
ATOM 1179 O O . SER A 1 142 ? 20.557 3.865 -46.133 1.00 87.00 142 SER A O 1
ATOM 1181 N N . ARG A 1 143 ? 19.507 3.071 -47.940 1.00 87.38 143 ARG A N 1
ATOM 1182 C CA . ARG A 1 143 ? 20.721 2.564 -48.614 1.00 87.38 143 ARG A CA 1
ATOM 1183 C C . ARG A 1 143 ? 21.867 3.570 -48.700 1.00 87.38 143 ARG A C 1
ATOM 1185 O O . ARG A 1 143 ? 23.022 3.179 -48.577 1.00 87.38 143 ARG A O 1
ATOM 1192 N N . LEU A 1 144 ? 21.555 4.856 -48.881 1.00 87.12 144 LEU A N 1
ATOM 1193 C CA . LEU A 1 144 ? 22.550 5.931 -48.931 1.00 87.12 144 LEU A CA 1
ATOM 1194 C C . LEU A 1 144 ? 23.165 6.164 -47.548 1.00 87.12 144 LEU A C 1
ATOM 1196 O O . LEU A 1 144 ? 24.381 6.242 -47.428 1.00 87.12 144 LEU A O 1
ATOM 1200 N N . ALA A 1 145 ? 22.347 6.189 -46.494 1.00 87.44 145 ALA A N 1
ATOM 1201 C CA . ALA A 1 145 ? 22.827 6.320 -45.121 1.00 87.44 145 ALA A CA 1
ATOM 1202 C C . ALA A 1 145 ? 23.682 5.111 -44.703 1.00 87.44 145 ALA A C 1
ATOM 1204 O O . ALA A 1 145 ? 24.734 5.275 -44.081 1.00 87.44 145 ALA A O 1
ATOM 1205 N N . VAL A 1 146 ? 23.267 3.901 -45.094 1.00 85.06 146 VAL A N 1
ATOM 1206 C CA . VAL A 1 146 ? 24.032 2.666 -44.874 1.00 85.06 146 VAL A CA 1
ATOM 1207 C C . VAL A 1 146 ? 25.362 2.712 -45.633 1.00 85.06 146 VAL A C 1
ATOM 1209 O O . VAL A 1 146 ? 26.400 2.430 -45.040 1.00 85.06 146 VAL A O 1
ATOM 1212 N N . ALA A 1 147 ? 25.371 3.124 -46.902 1.00 86.25 147 ALA A N 1
ATOM 1213 C CA . ALA A 1 147 ? 26.593 3.234 -47.696 1.00 86.25 147 ALA A CA 1
ATOM 1214 C C . ALA A 1 147 ? 27.562 4.284 -47.132 1.00 86.25 147 ALA A C 1
ATOM 1216 O O . ALA A 1 147 ? 28.746 3.991 -46.977 1.00 86.25 147 ALA A O 1
ATOM 1217 N N . THR A 1 148 ? 27.075 5.466 -46.739 1.00 86.12 148 THR A N 1
ATOM 1218 C CA . THR A 1 148 ? 27.898 6.518 -46.113 1.00 86.12 148 THR A CA 1
ATOM 1219 C C . THR A 1 148 ? 28.532 6.030 -44.816 1.00 86.12 148 THR A C 1
ATOM 1221 O O . THR A 1 148 ? 29.725 6.221 -44.587 1.00 86.12 148 THR A O 1
ATOM 1224 N N . LYS A 1 149 ? 27.763 5.318 -43.984 1.00 88.12 149 LYS A N 1
ATOM 1225 C CA . LYS A 1 149 ? 28.277 4.716 -42.748 1.00 88.12 149 LYS A CA 1
ATOM 1226 C C . LYS A 1 149 ? 29.362 3.664 -43.011 1.00 88.12 149 LYS A C 1
ATOM 1228 O O . LYS A 1 149 ? 30.240 3.484 -42.173 1.00 88.12 149 LYS A O 1
ATOM 1233 N N . ASN A 1 150 ? 29.313 2.995 -44.162 1.00 83.88 150 ASN A N 1
ATOM 1234 C CA . ASN A 1 150 ? 30.294 1.996 -44.586 1.00 83.88 150 ASN A CA 1
ATOM 1235 C C . ASN A 1 150 ? 31.392 2.564 -45.510 1.00 83.88 150 ASN A C 1
ATOM 1237 O O . ASN A 1 150 ? 32.138 1.792 -46.103 1.00 83.88 150 ASN A O 1
ATOM 1241 N N . GLY A 1 151 ? 31.533 3.892 -45.610 1.00 83.69 151 GLY A N 1
ATOM 1242 C CA . GLY A 1 151 ? 32.675 4.533 -46.274 1.00 83.69 151 GLY A CA 1
ATOM 1243 C C . GLY A 1 151 ? 32.405 5.137 -47.654 1.00 83.69 151 GLY A C 1
ATOM 1244 O O . GLY A 1 151 ? 33.355 5.590 -48.295 1.00 83.69 151 GLY A O 1
ATOM 1245 N N . TRP A 1 152 ? 31.148 5.198 -48.107 1.00 85.38 152 TRP A N 1
ATOM 1246 C CA . TRP A 1 152 ? 30.788 5.945 -49.314 1.00 85.38 152 TRP A CA 1
ATOM 1247 C C . TRP A 1 152 ? 30.966 7.449 -49.092 1.00 85.38 152 TRP A C 1
ATOM 1249 O O . TRP A 1 152 ? 30.520 7.997 -48.084 1.00 85.38 152 TRP A O 1
ATOM 1259 N N . LYS A 1 153 ? 31.610 8.127 -50.042 1.00 80.62 153 LYS A N 1
ATOM 1260 C CA . LYS A 1 153 ? 31.985 9.542 -49.912 1.00 80.62 153 LYS A CA 1
ATOM 1261 C C . LYS A 1 153 ? 31.137 10.501 -50.764 1.00 80.62 153 LYS A C 1
ATOM 1263 O O . LYS A 1 153 ? 31.405 11.698 -50.759 1.00 80.62 153 LYS A O 1
ATOM 1268 N N . GLY A 1 154 ? 30.088 10.000 -51.423 1.00 72.50 154 GLY A N 1
ATOM 1269 C CA . GLY A 1 154 ? 29.061 10.841 -52.048 1.00 72.50 154 GLY A CA 1
ATOM 1270 C C . GLY A 1 154 ? 29.421 11.429 -53.415 1.00 72.50 154 GLY A C 1
ATOM 1271 O O . GLY A 1 154 ? 28.865 12.464 -53.774 1.00 72.50 154 GLY A O 1
ATOM 1272 N N . PHE A 1 155 ? 30.335 10.798 -54.153 1.00 64.38 155 PHE A N 1
ATOM 1273 C CA . PHE A 1 155 ? 30.733 11.189 -55.508 1.00 64.38 155 PHE A CA 1
ATOM 1274 C C . PHE A 1 155 ? 30.579 10.039 -56.496 1.00 64.38 155 PHE A C 1
ATOM 1276 O O . PHE A 1 155 ? 30.706 8.872 -56.052 1.00 64.38 155 PHE A O 1
#

Secondary structure (DSSP, 8-state):
-EEEEETTEEEEE--BTTBEEHHHHHHHH-HHHHSTTEEEEEESS-HHHHHHHHHTT----BPPBSSTTEE--PPTT-EEEEEEEEPHHHHHHHHHHHHHHHHHHHHHHH---S--S---TT-GGGGTS--S-STT-TTTTTHHHHHHHTT----

pLDDT: mean 78.47, std 12.48, range [47.44, 91.44]

Sequence (155 aa):
MVKLVYEQYDELFPIEDGSTTQANIDEVYCLSFVMPLCLVRLSRHPTLERFQREENGIFDSLVREDPRGTYHDLEKEQTYYVVVDQEADQLRRDQEATKVLWDRELQKQKKVDKDDGRGFETCSCIYGNPCVDEYGCRDWHSRLAVATKNGWKGF

Radius of gyration: 31.02 Å; chains: 1; bounding box: 47×37×84 Å